Protein AF-A0A821HHK4-F1 (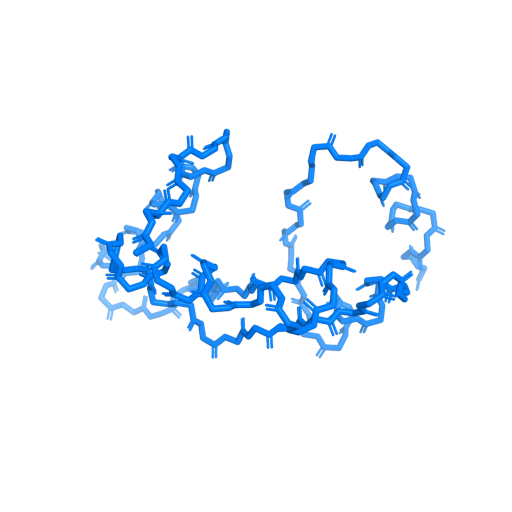afdb_monomer)

Mean predicted aligned error: 5.72 Å

pLDDT: mean 83.98, std 9.79, range [40.69, 96.12]

Solvent-accessible surface area (backbone atoms only — not comparable to full-atom values): 5971 Å² total; per-residue (Å²): 138,78,56,69,75,85,55,91,63,46,66,57,54,54,54,49,52,49,50,22,64,76,63,77,41,89,80,63,87,50,69,47,80,40,52,55,50,67,92,62,42,62,50,54,52,46,28,36,60,75,68,69,53,81,62,80,47,78,46,62,47,57,69,51,79,62,57,62,54,40,62,75,66,65,60,91,75,84,94,72,94,48,66,70,56,51,50,49,48,66,74,67,68,126

Radius of gyration: 13.97 Å; Cα contacts (8 Å, |Δi|>4): 75; chains: 1; bounding box: 34×21×35 Å

Foldseek 3Di:
DDADDDDPCNVVLVVQVVVCVVVVHCPDAAEEEAQDDCVPCVNVVVNCVVVVRPHPYYYHNVNDQCLVVCVVVVPPDDDDPDPVNVVCNVVVDD

Structure (mmCIF, N/CA/C/O backbone):
data_AF-A0A821HHK4-F1
#
_entry.id   AF-A0A821HHK4-F1
#
loop_
_atom_site.group_PDB
_atom_site.id
_atom_site.type_symbol
_atom_site.label_atom_id
_atom_site.label_alt_id
_atom_site.label_comp_id
_atom_site.label_asym_id
_atom_site.label_entity_id
_atom_site.label_seq_id
_atom_site.pdbx_PDB_ins_code
_atom_site.Cartn_x
_atom_site.Cartn_y
_atom_site.Cartn_z
_atom_site.occupancy
_atom_site.B_iso_or_equiv
_atom_site.auth_seq_id
_atom_site.auth_comp_id
_atom_site.auth_asym_id
_atom_site.auth_atom_id
_atom_site.pdbx_PDB_model_num
ATOM 1 N N . MET A 1 1 ? -14.235 3.095 -21.705 1.00 62.34 1 MET A N 1
ATOM 2 C CA . MET A 1 1 ? -12.997 2.360 -21.363 1.00 62.34 1 MET A CA 1
ATOM 3 C C . MET A 1 1 ? -13.355 1.303 -20.319 1.00 62.34 1 MET A C 1
ATOM 5 O O . MET A 1 1 ? -14.280 1.546 -19.557 1.00 62.34 1 MET A O 1
ATOM 9 N N . VAL A 1 2 ? -12.745 0.112 -20.355 1.00 73.19 2 VAL A N 1
ATOM 10 C CA . VAL A 1 2 ? -13.145 -1.038 -19.512 1.00 73.19 2 VAL A CA 1
ATOM 11 C C . VAL A 1 2 ? -12.165 -1.188 -18.337 1.00 73.19 2 VAL A C 1
ATOM 13 O O . VAL A 1 2 ? -10.952 -1.168 -18.590 1.00 73.19 2 VAL A O 1
ATOM 16 N N . PRO A 1 3 ? -12.641 -1.359 -17.085 1.00 78.56 3 PRO A N 1
ATOM 17 C CA . PRO A 1 3 ? -11.785 -1.629 -15.930 1.00 78.56 3 PRO A CA 1
ATOM 18 C C . PRO A 1 3 ? -10.854 -2.829 -16.145 1.00 78.56 3 PRO A C 1
ATOM 20 O O . PRO A 1 3 ? -11.101 -3.699 -16.984 1.00 78.56 3 PRO A O 1
ATOM 23 N N . HIS A 1 4 ? -9.762 -2.893 -15.388 1.00 77.69 4 HIS A N 1
ATOM 24 C CA . HIS A 1 4 ? -8.985 -4.126 -15.308 1.00 77.69 4 HIS A CA 1
ATOM 25 C C . HIS A 1 4 ? -9.806 -5.209 -14.604 1.00 77.69 4 HIS A C 1
ATOM 27 O O . HIS A 1 4 ? -10.546 -4.931 -13.658 1.00 77.69 4 HIS A O 1
ATOM 33 N N . GLN A 1 5 ? -9.671 -6.454 -15.063 1.00 86.00 5 GLN A N 1
ATOM 34 C CA . GLN A 1 5 ? -10.185 -7.582 -14.294 1.00 86.00 5 GLN A CA 1
ATOM 35 C C . GLN A 1 5 ? -9.370 -7.746 -13.002 1.00 86.00 5 GLN A C 1
ATOM 37 O O . GLN A 1 5 ? -8.184 -7.393 -12.994 1.00 86.00 5 GLN A O 1
ATOM 42 N N . PRO A 1 6 ? -9.978 -8.253 -11.914 1.00 86.06 6 PRO A N 1
ATOM 43 C CA . PRO A 1 6 ? -9.278 -8.447 -10.653 1.00 86.06 6 PRO A CA 1
ATOM 44 C C . PRO A 1 6 ? -8.059 -9.356 -10.827 1.00 86.06 6 PRO A C 1
ATOM 46 O O . PRO A 1 6 ? -8.161 -10.456 -11.366 1.00 86.06 6 PRO A O 1
ATOM 49 N N . GLY A 1 7 ? -6.901 -8.880 -10.374 1.00 86.31 7 GLY A N 1
ATOM 50 C CA . GLY A 1 7 ? -5.665 -9.660 -10.352 1.00 86.31 7 GLY A CA 1
ATOM 51 C C . GLY A 1 7 ? -5.509 -10.483 -9.072 1.00 86.31 7 GLY A C 1
ATOM 52 O O . GLY A 1 7 ? -6.316 -10.398 -8.148 1.00 86.31 7 GLY A O 1
ATOM 53 N N . VAL A 1 8 ? -4.405 -11.225 -8.980 1.00 87.06 8 VAL A N 1
ATOM 54 C CA . VAL A 1 8 ? -4.105 -12.136 -7.855 1.00 87.06 8 VAL A CA 1
ATOM 55 C C . VAL A 1 8 ? -4.039 -11.455 -6.482 1.00 87.06 8 VAL A C 1
ATOM 57 O O . VAL A 1 8 ? -4.361 -12.076 -5.477 1.00 87.06 8 VAL A O 1
ATOM 60 N N . GLY A 1 9 ? -3.672 -10.171 -6.423 1.00 86.00 9 GLY A N 1
ATOM 61 C CA . GLY A 1 9 ? -3.639 -9.401 -5.174 1.00 86.00 9 GLY A CA 1
ATOM 62 C C . GLY A 1 9 ? -5.008 -8.887 -4.713 1.00 86.00 9 GLY A C 1
ATOM 63 O O . GLY A 1 9 ? -5.147 -8.465 -3.567 1.00 86.00 9 GLY A O 1
ATOM 64 N N . TYR A 1 10 ? -6.032 -8.922 -5.573 1.00 90.12 10 TYR A N 1
ATOM 65 C CA . TYR A 1 10 ? -7.339 -8.331 -5.273 1.00 90.12 10 TYR A CA 1
ATOM 66 C C . TYR A 1 10 ? -8.035 -8.961 -4.051 1.00 90.12 10 TYR A C 1
ATOM 68 O O . TYR A 1 10 ? -8.475 -8.204 -3.182 1.00 90.12 10 TYR A O 1
ATOM 76 N N . PRO A 1 11 ? -8.098 -10.302 -3.900 1.00 92.50 11 PRO A N 1
ATOM 77 C CA . PRO A 1 11 ? -8.715 -10.917 -2.723 1.00 92.50 11 PRO A CA 1
ATOM 78 C C . PRO A 1 11 ? -8.013 -10.549 -1.409 1.00 92.50 11 PRO A C 1
ATOM 80 O O . PRO A 1 11 ? -8.679 -10.348 -0.393 1.00 92.50 11 PRO A O 1
ATOM 83 N N . LEU A 1 12 ? -6.681 -10.411 -1.430 1.00 91.56 12 LEU A N 1
ATOM 84 C CA . LEU A 1 12 ? -5.900 -9.996 -0.264 1.00 91.56 12 LEU A CA 1
ATOM 85 C C . LEU A 1 12 ? -6.255 -8.565 0.148 1.00 91.56 12 LEU A C 1
ATOM 87 O O . LEU A 1 12 ? -6.572 -8.327 1.310 1.00 91.56 12 LEU A O 1
ATOM 91 N N . VAL A 1 13 ? -6.269 -7.630 -0.807 1.00 91.69 13 VAL A N 1
ATOM 92 C CA . VAL A 1 13 ? -6.640 -6.229 -0.548 1.00 91.69 13 VAL A CA 1
ATOM 93 C C . VAL A 1 13 ? -8.054 -6.137 0.029 1.00 91.69 13 VAL A C 1
ATOM 95 O O . VAL A 1 13 ? -8.258 -5.461 1.033 1.00 91.69 13 VAL A O 1
ATOM 98 N N . ARG A 1 14 ? -9.024 -6.862 -0.544 1.00 93.19 14 ARG A N 1
ATOM 99 C CA . ARG A 1 14 ? -10.402 -6.905 -0.023 1.00 93.19 14 ARG A CA 1
ATOM 100 C C . ARG A 1 14 ? -10.471 -7.448 1.403 1.00 93.19 14 ARG A C 1
ATOM 102 O O . ARG A 1 14 ? -11.182 -6.880 2.223 1.00 93.19 14 ARG A O 1
ATOM 109 N N . SER A 1 15 ? -9.718 -8.504 1.699 1.00 92.94 15 SER A N 1
ATOM 110 C CA . SER A 1 15 ? -9.685 -9.104 3.038 1.00 92.94 15 SER A CA 1
ATOM 111 C C . SER A 1 15 ? -9.080 -8.154 4.072 1.00 92.94 15 SER A C 1
ATOM 113 O O . SER A 1 15 ? -9.609 -8.030 5.170 1.00 92.94 15 SER A O 1
ATOM 115 N N . LEU A 1 16 ? -8.009 -7.440 3.714 1.00 92.75 16 LEU A N 1
ATOM 116 C CA . LEU A 1 16 ? -7.386 -6.443 4.585 1.00 92.75 16 LEU A CA 1
ATOM 117 C C . LEU A 1 16 ? -8.305 -5.245 4.847 1.00 92.75 16 LEU A C 1
ATOM 119 O O . LEU A 1 16 ? -8.385 -4.768 5.973 1.00 92.75 16 LEU A O 1
ATOM 123 N N . LEU A 1 17 ? -9.029 -4.779 3.829 1.00 93.12 17 LEU A N 1
ATOM 124 C CA . LEU A 1 17 ? -10.000 -3.695 3.982 1.00 93.12 17 LEU A CA 1
ATOM 125 C C . LEU A 1 17 ? -11.198 -4.104 4.846 1.00 93.12 17 LEU A C 1
ATOM 127 O O . LEU A 1 17 ? -11.648 -3.306 5.662 1.00 93.12 17 LEU A O 1
ATOM 131 N N . ALA A 1 18 ? -11.656 -5.354 4.744 1.00 94.25 18 ALA A N 1
ATOM 132 C CA . ALA A 1 18 ? -12.717 -5.883 5.602 1.00 94.25 18 ALA A CA 1
ATOM 133 C C . ALA A 1 18 ? -12.335 -5.877 7.097 1.00 94.25 18 ALA A C 1
ATOM 135 O O . ALA A 1 18 ? -13.213 -5.787 7.954 1.00 94.25 18 ALA A O 1
ATOM 136 N N . LEU A 1 19 ? -11.038 -5.911 7.437 1.00 94.00 19 LEU A N 1
ATOM 137 C CA . LEU A 1 19 ? -10.594 -5.749 8.827 1.00 94.00 19 LEU A CA 1
ATOM 138 C C . LEU A 1 19 ? -10.905 -4.354 9.373 1.00 94.00 19 LEU A C 1
ATOM 140 O O . LEU A 1 19 ? -11.214 -4.229 10.555 1.00 94.00 19 LEU A O 1
ATOM 144 N N . ASN A 1 20 ? -10.850 -3.318 8.531 1.00 93.94 20 ASN A N 1
ATOM 145 C CA . ASN A 1 20 ? -11.199 -1.963 8.952 1.00 93.94 20 ASN A CA 1
ATOM 146 C C . ASN A 1 20 ? -12.685 -1.854 9.298 1.00 93.94 20 ASN A C 1
ATOM 148 O O . ASN A 1 20 ? -13.042 -1.211 10.282 1.00 93.94 20 ASN A O 1
ATOM 152 N N . GLU A 1 21 ? -13.536 -2.499 8.495 1.00 93.00 21 GLU A N 1
ATOM 153 C CA . GLU A 1 21 ? -14.982 -2.559 8.720 1.00 93.00 21 GLU A CA 1
ATOM 154 C C . GLU A 1 21 ? -15.295 -3.320 10.011 1.00 93.00 21 GLU A C 1
ATOM 156 O O . GLU A 1 21 ? -16.000 -2.807 10.874 1.00 93.00 21 GLU A O 1
ATOM 161 N N . ALA A 1 22 ? -14.705 -4.506 10.187 1.00 95.88 22 ALA A N 1
ATOM 162 C CA . ALA A 1 22 ? -14.929 -5.341 11.366 1.00 95.88 22 ALA A CA 1
ATOM 163 C C . ALA A 1 22 ? -14.438 -4.697 12.674 1.00 95.88 22 ALA A C 1
ATOM 165 O O . ALA A 1 22 ? -15.004 -4.947 13.735 1.00 95.88 22 ALA A O 1
ATOM 166 N N . ALA A 1 23 ? -13.378 -3.889 12.610 1.00 96.12 23 ALA A N 1
ATOM 167 C CA . ALA A 1 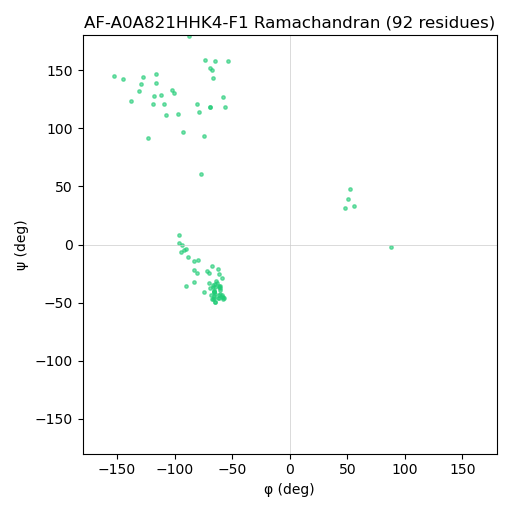23 ? -12.835 -3.181 13.765 1.00 96.12 23 ALA A CA 1
ATOM 168 C C . ALA A 1 23 ? -13.455 -1.790 13.986 1.00 96.12 23 ALA A C 1
ATOM 170 O O . ALA A 1 23 ? -13.064 -1.116 14.939 1.00 96.12 23 ALA A O 1
ATOM 171 N N . GLU A 1 24 ? -14.341 -1.336 13.088 1.00 94.25 24 GLU A N 1
ATOM 172 C CA . GLU A 1 24 ? -14.884 0.033 13.041 1.00 94.25 24 GLU A CA 1
ATOM 173 C C . GLU A 1 24 ? -13.794 1.122 13.143 1.00 94.25 24 GLU A C 1
ATOM 175 O O . GLU A 1 24 ? -13.986 2.210 13.689 1.00 94.25 24 GLU A O 1
ATOM 180 N N . LYS A 1 25 ? -12.598 0.818 12.633 1.00 94.00 25 LYS A N 1
ATOM 181 C CA . LYS A 1 25 ? -11.407 1.662 12.740 1.00 94.00 25 LYS A CA 1
ATOM 182 C C . LYS A 1 25 ? -10.483 1.395 11.565 1.00 94.00 25 LYS A C 1
ATOM 184 O O . LYS A 1 25 ? -10.307 0.260 11.141 1.00 94.00 25 LYS A O 1
ATOM 189 N N . GLN A 1 26 ? -9.809 2.437 11.088 1.00 92.06 26 GLN A N 1
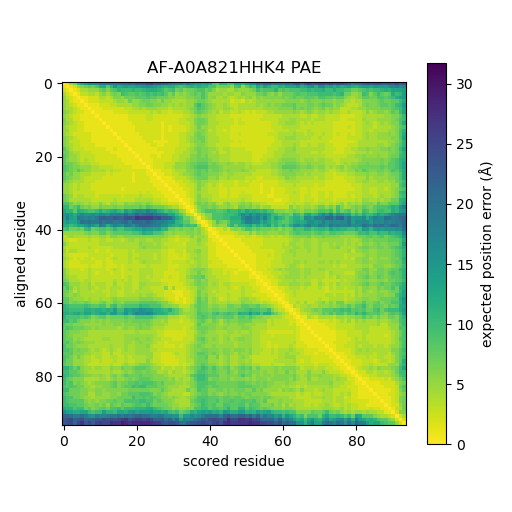ATOM 190 C CA . GLN A 1 26 ? -8.800 2.299 10.043 1.00 92.06 26 GLN A CA 1
ATOM 191 C C . GLN A 1 26 ? -7.512 1.671 10.604 1.00 92.06 26 GLN A C 1
ATOM 193 O O . GLN A 1 26 ? -6.661 2.365 11.158 1.00 92.06 26 GLN A O 1
ATOM 198 N N . LEU A 1 27 ? -7.407 0.345 10.501 1.00 93.19 27 LEU A N 1
ATOM 199 C CA . LEU A 1 27 ? -6.239 -0.452 10.889 1.00 93.19 27 LEU A CA 1
ATOM 200 C C . LEU A 1 27 ? -5.252 -0.624 9.733 1.00 93.19 27 LEU A C 1
ATOM 202 O O . LEU A 1 27 ? -4.045 -0.641 9.952 1.00 93.19 27 LEU A O 1
ATOM 206 N N . VAL A 1 28 ? -5.770 -0.745 8.512 1.00 93.75 28 VAL A N 1
ATOM 207 C CA . VAL A 1 28 ? -5.000 -0.938 7.287 1.00 93.75 28 VAL A CA 1
ATOM 208 C C . VAL A 1 28 ? -5.226 0.237 6.346 1.00 93.75 28 VAL A C 1
ATOM 210 O O . VAL A 1 28 ? -6.361 0.567 6.000 1.00 93.75 28 VAL A O 1
ATOM 213 N N . GLU A 1 29 ? -4.133 0.839 5.890 1.00 93.12 29 GLU A N 1
ATOM 214 C CA . GLU A 1 29 ? -4.124 1.784 4.778 1.00 93.12 29 GLU A CA 1
ATOM 215 C C . GLU A 1 29 ? -3.644 1.064 3.513 1.00 93.12 29 GLU A C 1
ATOM 217 O O . GLU A 1 29 ? -2.611 0.395 3.527 1.00 93.1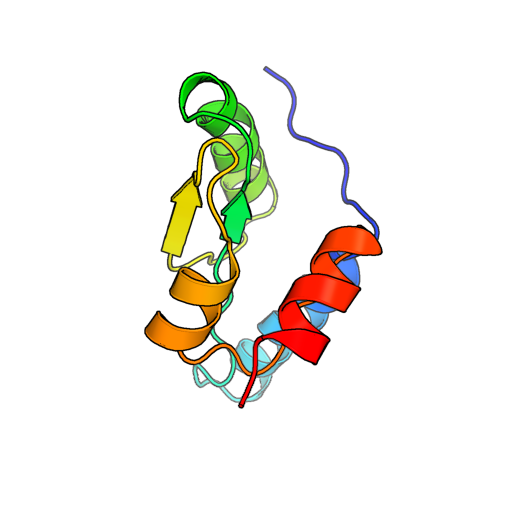2 29 GLU A O 1
ATOM 222 N N . VAL A 1 30 ? -4.381 1.206 2.408 1.00 92.12 30 VAL A N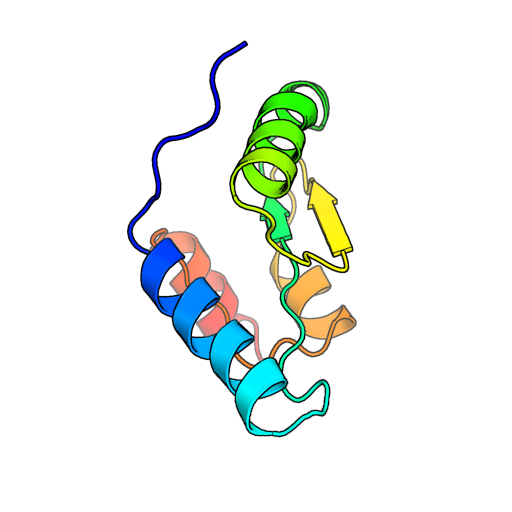 1
ATOM 223 C CA . VAL A 1 30 ? -3.981 0.641 1.115 1.00 92.12 30 VAL A CA 1
ATOM 224 C C . VAL A 1 30 ? -3.566 1.772 0.182 1.00 92.12 30 VAL A C 1
ATOM 226 O O . VAL A 1 30 ? -4.356 2.656 -0.150 1.00 92.12 30 VAL A O 1
ATOM 229 N N . VAL A 1 31 ? -2.317 1.705 -0.270 1.00 91.25 31 VAL A N 1
ATOM 230 C CA . VAL A 1 31 ? -1.708 2.643 -1.218 1.00 91.25 31 VAL A CA 1
ATOM 231 C C . VAL A 1 31 ? -1.335 1.912 -2.504 1.00 91.25 31 VAL A C 1
ATOM 233 O O . VAL A 1 31 ? -0.978 0.735 -2.477 1.00 91.25 31 VAL A O 1
ATOM 236 N N . LEU A 1 32 ? -1.417 2.600 -3.642 1.00 88.31 32 LEU A N 1
ATOM 237 C CA . LEU A 1 32 ? -1.080 2.034 -4.946 1.00 88.31 32 LEU A CA 1
ATOM 238 C C . LEU A 1 32 ? 0.181 2.689 -5.514 1.00 88.31 32 LEU A C 1
ATOM 240 O O . LEU A 1 32 ? 0.264 3.911 -5.630 1.00 88.31 32 LEU A O 1
ATOM 244 N N . ILE A 1 33 ? 1.142 1.865 -5.922 1.00 86.50 33 ILE A N 1
ATOM 245 C CA . ILE A 1 33 ? 2.347 2.300 -6.630 1.00 86.50 33 ILE A CA 1
ATOM 246 C C . ILE A 1 33 ? 2.348 1.617 -7.995 1.00 86.50 33 ILE A C 1
ATOM 248 O O . ILE A 1 33 ? 2.329 0.390 -8.073 1.00 86.50 33 ILE A O 1
ATOM 252 N N . SER A 1 34 ? 2.363 2.402 -9.070 1.00 82.25 34 SER A N 1
ATOM 253 C CA . SER A 1 34 ? 2.476 1.895 -10.438 1.00 82.25 34 SER A CA 1
ATOM 254 C C . SER A 1 34 ? 3.768 2.374 -11.081 1.00 82.25 34 SER A C 1
ATOM 256 O O . SER A 1 34 ? 4.131 3.538 -10.949 1.00 82.25 34 SER A O 1
ATOM 258 N N . ARG A 1 35 ? 4.447 1.498 -11.824 1.00 76.88 35 ARG A N 1
ATOM 259 C CA . ARG A 1 35 ? 5.626 1.875 -12.622 1.00 76.88 35 ARG A CA 1
ATOM 260 C C . ARG A 1 35 ? 5.278 2.464 -13.985 1.00 76.88 35 ARG A C 1
ATOM 262 O O . ARG A 1 35 ? 6.163 3.021 -14.621 1.00 76.88 35 ARG A O 1
ATOM 269 N N . THR A 1 36 ? 4.040 2.321 -14.450 1.00 69.88 36 THR A N 1
ATOM 270 C CA . THR A 1 36 ? 3.615 2.947 -15.708 1.00 69.88 36 THR A CA 1
ATOM 271 C C . THR A 1 36 ? 3.543 4.464 -15.565 1.00 69.88 36 THR A C 1
ATOM 273 O O . THR A 1 36 ? 3.336 4.986 -14.466 1.00 69.88 36 THR A O 1
ATOM 276 N N . ASP A 1 37 ? 3.745 5.170 -16.673 1.00 62.81 37 ASP A N 1
ATOM 277 C CA . ASP A 1 37 ? 3.556 6.614 -16.761 1.00 62.81 37 ASP A CA 1
ATOM 278 C C . ASP A 1 37 ? 2.079 7.010 -16.548 1.00 62.81 37 ASP A C 1
ATOM 280 O O . ASP A 1 37 ? 1.150 6.202 -16.681 1.00 62.81 37 ASP A O 1
ATOM 284 N N . SER A 1 38 ? 1.869 8.271 -16.159 1.00 61.34 38 SER A N 1
ATOM 285 C CA . SER A 1 38 ? 0.566 8.813 -15.757 1.00 61.34 38 SER A CA 1
ATOM 286 C C . SER A 1 38 ? -0.489 8.794 -16.860 1.00 61.34 38 SER A C 1
ATOM 288 O O . SER A 1 38 ? -1.677 8.802 -16.531 1.00 61.34 38 SER A O 1
ATOM 290 N N . ASP A 1 39 ? -0.093 8.714 -18.135 1.00 58.94 39 ASP A N 1
ATOM 291 C CA . ASP A 1 39 ? -1.034 8.696 -19.263 1.00 58.94 39 ASP A CA 1
ATOM 292 C C . ASP A 1 39 ? -1.860 7.394 -19.277 1.00 58.94 39 ASP A C 1
ATOM 294 O O . ASP A 1 39 ? -2.972 7.350 -19.802 1.00 58.94 39 ASP A O 1
ATOM 298 N N . SER A 1 40 ? -1.385 6.358 -18.574 1.00 62.53 40 SER A N 1
ATOM 299 C CA . SER A 1 40 ? -2.096 5.094 -18.330 1.00 62.53 40 SER A CA 1
ATOM 300 C C . SER A 1 40 ? -2.927 5.075 -17.030 1.00 62.53 40 SER A C 1
ATOM 302 O O . SER A 1 40 ? -3.619 4.093 -16.738 1.00 62.53 40 SER A O 1
ATOM 304 N N . GLY A 1 41 ? -2.865 6.135 -16.215 1.00 71.12 41 GLY A N 1
ATOM 305 C CA . GLY A 1 41 ? -3.416 6.165 -14.856 1.00 71.12 41 GLY A CA 1
ATOM 306 C C . GLY A 1 41 ? -4.945 6.172 -14.781 1.00 71.12 41 GLY A C 1
ATOM 307 O O . GLY A 1 41 ? -5.521 5.702 -13.797 1.00 71.12 41 GLY A O 1
ATOM 308 N N . GLU A 1 42 ? -5.620 6.634 -15.833 1.00 77.12 42 GLU A N 1
ATOM 309 C CA . GLU A 1 42 ? -7.081 6.760 -15.858 1.00 77.12 42 GLU A CA 1
ATOM 310 C C . GLU A 1 42 ? -7.783 5.397 -15.773 1.00 77.12 42 GLU A C 1
ATOM 312 O O . GLU A 1 42 ? -8.781 5.240 -15.073 1.00 77.12 42 GLU A O 1
ATOM 317 N N . ARG A 1 43 ? -7.221 4.353 -16.394 1.00 80.44 43 ARG A N 1
ATOM 318 C CA . ARG A 1 43 ? -7.797 3.000 -16.323 1.00 80.44 43 ARG A CA 1
ATOM 319 C C . ARG A 1 43 ? -7.656 2.375 -14.933 1.00 80.44 43 ARG A C 1
ATOM 321 O O . ARG A 1 43 ? -8.538 1.635 -14.486 1.00 80.44 43 ARG A O 1
ATOM 328 N N . ILE A 1 44 ? -6.574 2.701 -14.230 1.00 83.06 44 ILE A N 1
ATOM 329 C CA . ILE A 1 44 ? -6.372 2.310 -12.833 1.00 83.06 44 ILE A CA 1
ATOM 330 C C . ILE A 1 44 ? -7.383 3.038 -11.944 1.00 83.06 44 ILE A C 1
ATOM 332 O O . ILE A 1 44 ? -8.072 2.379 -11.168 1.00 83.06 44 ILE A O 1
ATOM 336 N N . ARG A 1 45 ? -7.557 4.358 -12.109 1.00 83.25 45 ARG A N 1
ATOM 337 C CA . ARG A 1 45 ? -8.572 5.131 -11.366 1.00 83.25 45 ARG A CA 1
ATOM 338 C C . ARG A 1 45 ? -9.984 4.599 -11.604 1.00 83.25 45 ARG A C 1
ATOM 340 O O . ARG A 1 45 ? -10.723 4.413 -10.643 1.00 83.25 45 ARG A O 1
ATOM 347 N N . GLN A 1 46 ? -10.332 4.277 -12.850 1.00 85.00 46 GLN A N 1
ATOM 348 C CA . GLN A 1 46 ? -11.617 3.653 -13.181 1.00 85.00 46 GLN A CA 1
ATOM 349 C C . GLN A 1 46 ? -11.803 2.305 -12.495 1.00 85.00 46 GLN A C 1
ATOM 351 O O . GLN A 1 46 ? -12.898 2.011 -12.035 1.00 85.00 46 GLN A O 1
ATOM 356 N N . SER A 1 47 ? -10.747 1.497 -12.391 1.00 87.81 47 SER A N 1
ATOM 357 C CA . SER A 1 47 ? -10.812 0.213 -11.686 1.00 87.81 47 SER A CA 1
ATOM 358 C C . SER A 1 47 ? -10.997 0.416 -10.180 1.00 87.81 47 SER A C 1
ATOM 360 O O . SER A 1 47 ? -11.849 -0.230 -9.583 1.00 87.81 47 SER A O 1
ATOM 362 N N . ILE A 1 48 ? -10.264 1.356 -9.57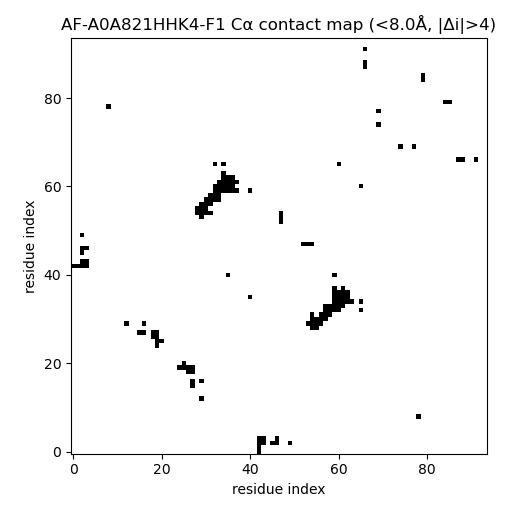7 1.00 88.81 48 ILE A N 1
ATOM 363 C CA . ILE A 1 48 ? -10.401 1.714 -8.157 1.00 88.81 48 ILE A CA 1
ATOM 364 C C . ILE A 1 48 ? -11.831 2.164 -7.848 1.00 88.81 48 ILE A C 1
ATOM 366 O O . ILE A 1 48 ? -12.429 1.667 -6.900 1.00 88.81 48 ILE A O 1
ATOM 370 N N . HIS A 1 49 ? -12.392 3.045 -8.680 1.00 87.50 49 HIS A N 1
ATOM 371 C CA . HIS A 1 49 ? -13.771 3.506 -8.540 1.00 87.50 49 HIS A CA 1
ATOM 372 C C . HIS A 1 49 ? -14.779 2.372 -8.764 1.00 87.50 49 HIS A C 1
ATOM 374 O O . HIS A 1 49 ? -15.711 2.212 -7.988 1.00 87.50 49 HIS A O 1
ATOM 380 N N . HIS A 1 50 ? -14.597 1.569 -9.815 1.00 90.12 50 HIS A N 1
ATOM 381 C CA . HIS A 1 50 ? -15.507 0.475 -10.158 1.00 90.12 50 HIS A CA 1
ATOM 382 C C . HIS A 1 50 ? -15.597 -0.594 -9.061 1.00 90.12 50 HIS A C 1
ATOM 384 O O . HIS A 1 50 ? -16.672 -1.135 -8.835 1.00 90.12 50 HIS A O 1
ATOM 390 N N . TYR A 1 51 ? -14.484 -0.893 -8.388 1.00 90.69 51 TYR A N 1
ATOM 391 C CA . TYR A 1 51 ? -14.436 -1.867 -7.295 1.00 90.69 51 TYR A CA 1
ATOM 392 C C . TYR A 1 51 ? -14.554 -1.240 -5.900 1.00 90.69 51 TYR A C 1
ATOM 394 O O . TYR A 1 51 ? -14.337 -1.953 -4.921 1.00 90.69 51 TYR A O 1
ATOM 402 N N . GLU A 1 52 ? -14.846 0.063 -5.819 1.00 89.94 52 GLU A N 1
ATOM 403 C CA . GLU A 1 52 ? -15.031 0.817 -4.572 1.00 89.94 52 GLU A CA 1
ATOM 404 C C . GLU A 1 52 ? -13.878 0.627 -3.572 1.00 89.94 52 GLU A C 1
ATOM 406 O O . GLU A 1 52 ? -14.073 0.497 -2.366 1.00 89.94 52 GLU A O 1
ATOM 411 N N . LEU A 1 53 ? -12.643 0.583 -4.078 1.00 89.88 53 LEU A N 1
ATOM 412 C CA . LEU A 1 53 ? -11.467 0.416 -3.231 1.00 89.88 53 LEU A CA 1
ATOM 413 C C . LEU A 1 53 ? -11.099 1.776 -2.610 1.00 89.88 53 LEU A C 1
ATOM 415 O O . LEU A 1 53 ? -10.781 2.701 -3.363 1.00 89.88 53 LEU A O 1
ATOM 419 N N . PRO A 1 54 ? -11.069 1.920 -1.271 1.00 89.94 54 PRO A N 1
ATOM 420 C CA . PRO A 1 54 ? -10.700 3.159 -0.590 1.00 89.94 54 PRO A CA 1
ATOM 421 C C . PRO A 1 54 ? -9.175 3.356 -0.607 1.00 89.94 54 PRO A C 1
ATOM 423 O O . PRO A 1 54 ? -8.511 3.391 0.427 1.00 89.94 54 PRO A O 1
ATOM 426 N N . ILE A 1 55 ? -8.599 3.445 -1.807 1.00 89.81 55 ILE A N 1
ATOM 427 C CA . ILE A 1 55 ? -7.174 3.707 -2.004 1.00 89.81 55 ILE A CA 1
ATOM 428 C C . ILE A 1 55 ? -6.890 5.145 -1.585 1.00 89.81 55 ILE A C 1
ATOM 430 O O . ILE A 1 55 ? -7.420 6.090 -2.169 1.00 89.81 55 ILE A O 1
ATOM 434 N N . THR A 1 56 ? -6.036 5.317 -0.583 1.00 86.88 56 THR A N 1
ATOM 435 C CA . THR A 1 56 ? -5.777 6.632 0.018 1.00 86.88 56 THR A CA 1
ATOM 436 C C . THR A 1 56 ? -4.758 7.442 -0.772 1.00 86.88 56 THR A C 1
ATOM 438 O O . THR A 1 56 ? -4.822 8.671 -0.800 1.00 86.88 56 THR A O 1
ATOM 441 N N . ARG A 1 57 ? -3.793 6.765 -1.410 1.00 88.88 57 ARG A N 1
ATOM 442 C CA . ARG A 1 57 ? -2.692 7.391 -2.152 1.00 88.88 57 ARG A CA 1
ATOM 443 C C . ARG A 1 57 ? -2.329 6.558 -3.369 1.00 88.88 57 ARG A C 1
ATOM 445 O O . ARG A 1 57 ? -2.318 5.329 -3.316 1.00 88.88 57 ARG A O 1
ATOM 452 N N . ILE A 1 58 ? -2.001 7.248 -4.455 1.00 87.62 58 ILE A N 1
ATOM 453 C CA . ILE A 1 58 ? -1.557 6.647 -5.711 1.00 87.62 58 ILE A CA 1
ATOM 454 C C . ILE A 1 58 ? -0.287 7.370 -6.152 1.00 87.62 58 ILE A C 1
ATOM 456 O O . ILE A 1 58 ? -0.263 8.600 -6.171 1.00 87.62 58 ILE A O 1
ATOM 460 N N . SER A 1 59 ? 0.750 6.627 -6.530 1.00 86.50 59 SER A N 1
ATOM 461 C CA . SER A 1 59 ? 1.932 7.191 -7.182 1.00 86.50 59 SER A CA 1
ATOM 462 C C . SER A 1 59 ? 2.273 6.434 -8.459 1.00 86.50 59 SER A C 1
ATOM 464 O O . SER A 1 59 ? 2.213 5.205 -8.501 1.00 86.50 59 SER A O 1
ATOM 466 N N . PHE A 1 60 ? 2.628 7.190 -9.495 1.00 85.25 60 PHE A N 1
ATOM 467 C CA . PHE A 1 60 ? 3.127 6.684 -10.766 1.00 85.25 60 PHE A CA 1
ATOM 468 C C . PHE A 1 60 ? 4.615 7.000 -10.831 1.00 85.25 60 PHE A C 1
ATOM 470 O O . PHE A 1 60 ? 5.000 8.166 -10.882 1.00 85.25 60 PHE A O 1
ATOM 477 N N . THR A 1 61 ? 5.454 5.971 -10.769 1.00 82.12 61 THR A N 1
ATOM 478 C CA . THR A 1 61 ? 6.906 6.134 -10.674 1.00 82.12 61 THR A CA 1
ATOM 479 C C . THR A 1 61 ? 7.572 6.220 -12.047 1.00 82.12 61 THR A C 1
ATOM 481 O O . THR A 1 61 ? 8.749 6.566 -12.118 1.00 82.12 61 THR A O 1
ATOM 484 N N . GLY A 1 62 ? 6.865 5.924 -13.147 1.00 77.38 62 GLY A N 1
ATOM 485 C CA . GLY A 1 62 ? 7.416 6.014 -14.508 1.00 77.38 62 GLY A CA 1
ATOM 486 C C . GLY A 1 62 ? 8.698 5.192 -14.703 1.00 77.38 62 GLY A C 1
ATOM 487 O O . GLY A 1 62 ? 9.616 5.624 -15.393 1.00 77.38 62 GLY A O 1
ATOM 488 N N . GLY A 1 63 ? 8.805 4.050 -14.018 1.00 73.75 63 GLY A N 1
ATOM 489 C CA . GLY A 1 63 ? 9.989 3.188 -14.022 1.00 73.75 63 GLY A CA 1
ATOM 490 C C . GLY A 1 63 ? 11.056 3.529 -12.975 1.00 73.75 63 GLY A C 1
ATOM 491 O O . GLY A 1 63 ? 12.039 2.802 -12.871 1.00 73.75 63 GLY A O 1
ATOM 492 N N . THR A 1 64 ? 10.875 4.580 -12.169 1.00 75.00 64 THR A N 1
ATOM 493 C CA . THR A 1 64 ? 11.782 4.879 -11.047 1.00 75.00 64 THR A CA 1
ATOM 494 C C . THR A 1 64 ? 11.597 3.916 -9.868 1.00 75.00 64 THR A C 1
ATOM 496 O O . THR A 1 64 ? 10.559 3.260 -9.725 1.00 75.00 64 THR A O 1
ATOM 499 N N . ASP A 1 65 ? 12.640 3.826 -9.035 1.00 81.62 65 ASP A N 1
ATOM 500 C CA . ASP A 1 65 ? 12.734 2.926 -7.883 1.00 81.62 65 ASP A CA 1
ATOM 501 C C . ASP A 1 65 ? 11.578 3.117 -6.885 1.00 81.62 65 ASP A C 1
ATOM 503 O O . ASP A 1 65 ? 11.410 4.175 -6.271 1.00 81.62 65 ASP A O 1
ATOM 507 N N . VAL A 1 66 ? 10.799 2.047 -6.709 1.00 84.81 66 VAL A N 1
ATOM 508 C CA . VAL A 1 66 ? 9.629 1.992 -5.826 1.00 84.81 66 VAL A CA 1
ATOM 509 C C . VAL A 1 66 ? 10.005 1.981 -4.343 1.00 84.81 66 VAL A C 1
ATOM 511 O O . VAL A 1 66 ?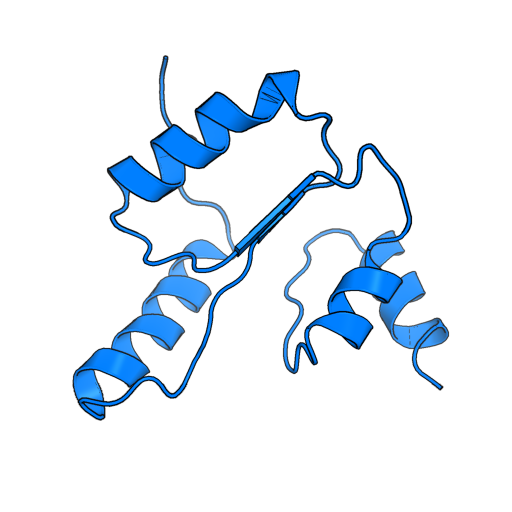 9.204 2.408 -3.512 1.00 84.81 66 VAL A O 1
ATOM 514 N N . THR A 1 67 ? 11.227 1.567 -3.996 1.00 83.94 67 THR A N 1
ATOM 515 C CA . THR A 1 67 ? 11.689 1.387 -2.608 1.00 83.94 67 THR A CA 1
ATOM 516 C C . THR A 1 67 ? 11.635 2.694 -1.820 1.00 83.94 67 THR A C 1
ATOM 518 O O . THR A 1 67 ? 11.247 2.717 -0.653 1.00 83.94 67 THR A O 1
ATOM 521 N N . LYS A 1 68 ? 11.917 3.822 -2.481 1.00 84.44 68 LYS A N 1
ATOM 522 C CA . LYS A 1 68 ? 11.831 5.159 -1.875 1.00 84.44 68 LYS A CA 1
ATOM 523 C C . LYS A 1 68 ? 10.424 5.491 -1.382 1.00 84.44 68 LYS A C 1
ATOM 525 O O . LYS A 1 68 ? 10.277 6.113 -0.333 1.00 84.44 68 LYS A O 1
ATOM 530 N N . TYR A 1 69 ? 9.398 5.067 -2.118 1.00 87.19 69 TYR A N 1
ATOM 531 C CA . TYR A 1 69 ? 8.003 5.283 -1.739 1.00 87.19 69 TYR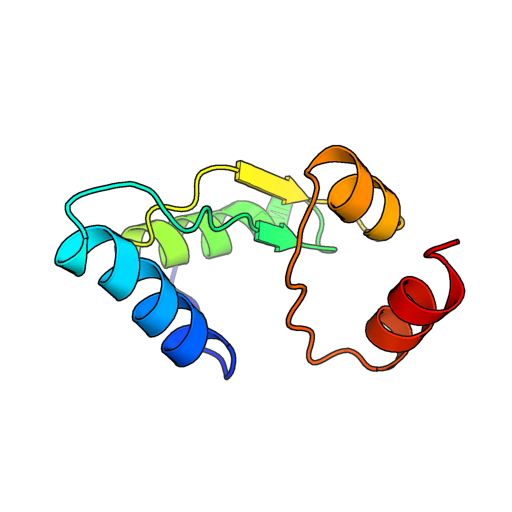 A CA 1
ATOM 532 C C . TYR A 1 69 ? 7.593 4.361 -0.595 1.00 87.19 69 TYR A C 1
ATOM 534 O O . TYR A 1 69 ? 6.949 4.824 0.340 1.00 87.19 69 TYR A O 1
ATOM 542 N N . LEU A 1 70 ? 8.025 3.096 -0.628 1.00 87.62 70 LEU A N 1
ATOM 543 C CA . LEU A 1 70 ? 7.767 2.140 0.453 1.00 87.62 70 LEU A CA 1
ATOM 544 C C . LEU A 1 70 ? 8.335 2.637 1.789 1.00 87.62 70 LEU A C 1
ATOM 546 O O . LEU A 1 70 ? 7.629 2.632 2.795 1.00 87.62 70 LEU A O 1
ATOM 550 N N . LEU A 1 71 ? 9.570 3.151 1.782 1.00 86.31 71 LEU A N 1
ATOM 551 C CA . LEU A 1 71 ? 10.204 3.743 2.963 1.00 86.31 71 LEU A CA 1
ATOM 552 C C . LEU A 1 71 ? 9.497 5.029 3.411 1.00 86.31 71 LEU A C 1
ATOM 554 O O . LEU A 1 71 ? 9.182 5.186 4.590 1.00 86.31 71 LEU A O 1
ATOM 558 N N . ALA A 1 72 ? 9.205 5.944 2.480 1.00 87.12 72 ALA A N 1
ATOM 559 C CA . ALA A 1 72 ? 8.549 7.213 2.800 1.00 87.12 72 ALA A CA 1
ATOM 560 C C . ALA A 1 72 ? 7.131 7.025 3.362 1.00 87.12 72 ALA A C 1
ATOM 562 O O . ALA A 1 72 ? 6.685 7.807 4.202 1.00 87.12 72 ALA A O 1
ATOM 563 N N . TRP A 1 73 ? 6.416 5.998 2.901 1.00 89.50 73 TRP A N 1
ATOM 564 C CA . TRP A 1 73 ? 5.059 5.683 3.342 1.00 89.50 73 TRP A CA 1
ATOM 565 C C . TRP A 1 73 ? 5.007 4.674 4.486 1.00 89.50 73 TRP A C 1
ATOM 567 O O . TRP A 1 73 ? 3.912 4.401 4.968 1.00 89.50 73 TRP A O 1
ATOM 577 N N . LYS A 1 74 ? 6.164 4.186 4.957 1.00 87.56 74 LYS A N 1
ATOM 578 C CA . LYS A 1 74 ? 6.275 3.179 6.021 1.00 87.56 74 LYS A CA 1
ATOM 579 C C . LYS A 1 74 ? 5.422 1.942 5.720 1.00 87.56 74 LYS A C 1
ATOM 581 O O . LYS A 1 74 ? 4.640 1.506 6.553 1.00 87.56 74 LYS A O 1
ATOM 586 N N . CYS A 1 75 ? 5.525 1.421 4.499 1.00 89.19 75 CYS A N 1
ATOM 587 C CA . CYS A 1 75 ? 4.751 0.257 4.084 1.00 89.19 75 CYS A CA 1
ATOM 588 C C . CYS A 1 75 ? 5.233 -1.008 4.807 1.00 89.19 75 CYS A C 1
ATOM 590 O O . CYS A 1 75 ? 6.362 -1.441 4.595 1.00 89.19 75 CYS A O 1
ATOM 592 N N . ASP A 1 76 ? 4.353 -1.634 5.590 1.00 88.69 76 ASP A N 1
ATOM 593 C CA . ASP A 1 76 ? 4.648 -2.892 6.294 1.00 88.69 76 ASP A CA 1
ATOM 594 C C . ASP A 1 76 ? 4.524 -4.135 5.393 1.00 88.69 76 ASP A C 1
ATOM 596 O O . ASP A 1 76 ? 5.125 -5.174 5.659 1.00 88.69 76 ASP A O 1
ATOM 600 N N . LEU A 1 77 ? 3.730 -4.043 4.319 1.00 87.88 77 LEU A N 1
ATOM 601 C CA . LEU A 1 77 ? 3.461 -5.145 3.396 1.00 87.88 77 LEU A CA 1
ATOM 602 C C . LEU A 1 77 ? 3.490 -4.652 1.947 1.00 87.88 77 LEU A C 1
ATOM 604 O O . LEU A 1 77 ? 2.717 -3.774 1.566 1.00 87.88 77 LEU A O 1
ATOM 608 N N . PHE A 1 78 ? 4.344 -5.264 1.122 1.00 87.88 78 PHE A N 1
ATOM 609 C CA . PHE A 1 78 ? 4.435 -4.988 -0.313 1.00 87.88 78 PHE A CA 1
ATOM 610 C C . PHE A 1 78 ? 4.215 -6.270 -1.135 1.00 87.88 78 PHE A C 1
ATOM 612 O O . PHE A 1 78 ? 5.163 -7.015 -1.395 1.00 87.88 78 PHE A O 1
ATOM 619 N N . PRO A 1 79 ? 2.966 -6.568 -1.537 1.00 82.19 79 PRO A N 1
ATOM 620 C CA . PRO A 1 79 ? 2.673 -7.722 -2.371 1.00 82.19 79 PRO A CA 1
ATOM 621 C C . PRO A 1 79 ? 3.020 -7.409 -3.831 1.00 82.19 79 PRO A C 1
ATOM 623 O O . PRO A 1 79 ? 2.375 -6.577 -4.469 1.00 82.19 79 PRO A O 1
ATOM 626 N N . THR A 1 80 ? 4.020 -8.101 -4.375 1.00 82.75 80 THR A N 1
ATOM 627 C CA . THR A 1 80 ? 4.419 -7.981 -5.782 1.00 82.75 80 THR A CA 1
ATOM 628 C C . THR A 1 80 ? 4.480 -9.346 -6.459 1.00 82.75 80 THR A C 1
ATOM 630 O O . THR A 1 80 ? 4.844 -10.344 -5.841 1.00 82.75 80 THR A O 1
ATOM 633 N N . ALA A 1 81 ? 4.098 -9.384 -7.736 1.00 80.25 81 ALA A N 1
ATOM 634 C CA . ALA A 1 81 ? 4.280 -10.542 -8.615 1.00 80.25 81 ALA A CA 1
ATOM 635 C C . ALA A 1 81 ? 5.557 -10.421 -9.472 1.00 80.25 81 ALA A C 1
ATOM 637 O O . ALA A 1 81 ? 5.823 -11.284 -10.303 1.00 80.25 81 ALA A O 1
ATOM 638 N N . ASP A 1 82 ? 6.319 -9.339 -9.296 1.00 83.12 82 ASP A N 1
ATOM 639 C CA . ASP A 1 82 ? 7.581 -9.078 -9.983 1.00 83.12 82 ASP A CA 1
ATOM 640 C C . ASP A 1 82 ? 8.752 -9.509 -9.084 1.00 83.12 82 ASP A C 1
ATOM 642 O O . ASP A 1 82 ? 8.998 -8.920 -8.026 1.00 83.12 82 ASP A O 1
ATOM 646 N N . GLU A 1 83 ? 9.464 -10.556 -9.504 1.00 83.50 83 GLU A N 1
ATOM 647 C CA . GLU A 1 83 ? 10.582 -11.130 -8.749 1.00 83.50 83 GLU A CA 1
ATOM 648 C C . GLU A 1 83 ? 11.781 -10.172 -8.646 1.00 83.50 83 GLU A C 1
ATOM 650 O O . GLU A 1 83 ? 12.436 -10.112 -7.603 1.00 83.50 83 GLU A O 1
ATOM 655 N N . ASP A 1 84 ? 12.048 -9.369 -9.678 1.00 83.62 84 ASP A N 1
ATOM 656 C CA . 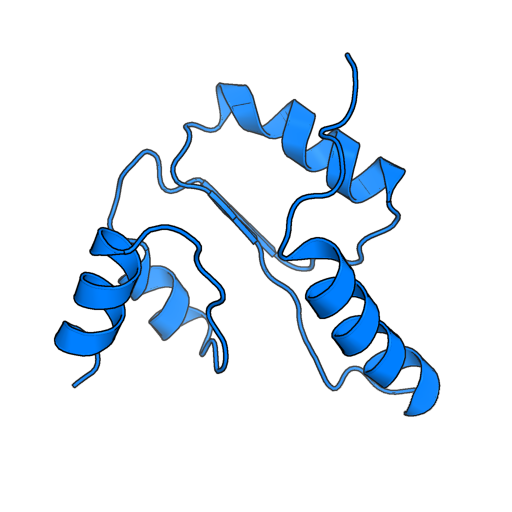ASP A 1 84 ? 13.150 -8.401 -9.670 1.00 83.62 84 ASP A CA 1
ATOM 657 C C . ASP A 1 84 ? 12.867 -7.258 -8.687 1.00 83.62 84 ASP A C 1
ATOM 659 O O . ASP A 1 84 ? 13.758 -6.804 -7.955 1.00 83.62 84 ASP A O 1
ATOM 663 N N . GLN A 1 85 ? 11.604 -6.823 -8.602 1.00 79.06 85 GLN A N 1
ATOM 664 C CA . GLN A 1 85 ? 11.181 -5.883 -7.564 1.00 79.06 85 GLN A CA 1
ATOM 665 C C . GLN A 1 85 ? 11.289 -6.483 -6.171 1.00 79.06 85 GLN A C 1
ATOM 667 O O . GLN A 1 85 ? 11.762 -5.800 -5.263 1.00 79.06 85 GLN A O 1
ATOM 672 N N . LEU A 1 86 ? 10.880 -7.740 -5.994 1.00 85.00 86 LEU A N 1
ATOM 673 C CA . LEU A 1 86 ? 11.004 -8.417 -4.709 1.00 85.00 86 LEU A CA 1
ATOM 674 C C . LEU A 1 86 ? 12.467 -8.433 -4.247 1.00 85.00 86 LEU A C 1
ATOM 676 O O . LEU A 1 86 ? 12.754 -8.064 -3.110 1.00 85.00 86 LEU A O 1
ATOM 680 N N . ARG A 1 87 ? 13.403 -8.774 -5.141 1.00 84.38 87 ARG A N 1
ATOM 681 C CA . ARG A 1 87 ? 14.845 -8.755 -4.849 1.00 84.38 87 ARG A CA 1
ATOM 682 C C . ARG A 1 87 ? 15.341 -7.358 -4.489 1.00 84.38 87 ARG A C 1
ATOM 684 O O . ARG A 1 87 ? 16.079 -7.214 -3.521 1.00 84.38 87 ARG A O 1
ATOM 691 N N . THR A 1 88 ? 14.914 -6.333 -5.222 1.00 83.81 88 THR A N 1
ATOM 692 C CA . THR A 1 88 ? 15.316 -4.942 -4.957 1.00 83.81 88 THR A CA 1
ATOM 693 C C . THR A 1 88 ? 14.857 -4.479 -3.574 1.00 83.81 88 THR A C 1
ATOM 695 O O . THR A 1 88 ? 15.656 -3.928 -2.821 1.00 83.81 88 THR A O 1
ATOM 698 N N . VAL A 1 89 ? 13.602 -4.753 -3.205 1.00 83.38 89 VAL A N 1
ATOM 699 C CA . VAL A 1 89 ? 13.058 -4.386 -1.889 1.00 83.38 89 VAL A CA 1
ATOM 700 C C . VAL A 1 89 ? 13.760 -5.164 -0.773 1.00 83.38 89 VAL A C 1
ATOM 702 O O . VAL A 1 89 ? 14.177 -4.567 0.216 1.00 83.38 89 VAL A O 1
ATOM 705 N N . LEU A 1 90 ? 13.971 -6.473 -0.938 1.00 82.25 90 LEU A N 1
ATOM 706 C CA . LEU A 1 90 ? 14.646 -7.296 0.072 1.00 82.25 90 LEU A CA 1
ATOM 707 C C . LEU A 1 90 ? 16.117 -6.910 0.275 1.00 82.25 90 LEU A C 1
ATOM 709 O O . LEU A 1 90 ? 16.589 -6.898 1.406 1.00 82.25 90 LEU A O 1
ATOM 713 N N . CYS A 1 91 ? 16.845 -6.589 -0.796 1.00 76.69 91 CYS A N 1
ATOM 714 C CA . CYS A 1 91 ? 18.258 -6.213 -0.707 1.00 76.69 91 CYS A CA 1
ATOM 715 C C . CYS A 1 91 ? 18.477 -4.732 -0.348 1.00 76.69 91 CYS A C 1
ATOM 717 O O . CYS A 1 91 ? 19.561 -4.382 0.111 1.00 76.69 91 CYS A O 1
ATOM 719 N N . GLY A 1 92 ? 17.489 -3.863 -0.584 1.00 65.50 92 GLY A N 1
ATOM 720 C CA . GLY A 1 92 ? 17.574 -2.413 -0.369 1.00 65.50 92 GLY A CA 1
ATOM 721 C C . GLY A 1 92 ? 17.060 -1.917 0.986 1.00 65.50 92 GLY A C 1
ATOM 722 O O . GLY A 1 92 ? 17.208 -0.734 1.285 1.00 65.50 92 GLY A O 1
ATOM 723 N N . THR A 1 93 ? 16.464 -2.788 1.803 1.00 54.69 93 THR A N 1
ATOM 724 C CA . THR A 1 93 ? 15.990 -2.443 3.150 1.00 54.69 93 THR A CA 1
ATOM 725 C C . THR A 1 93 ? 17.101 -2.756 4.160 1.00 54.69 93 THR A C 1
ATOM 727 O O . THR A 1 93 ? 17.273 -3.912 4.538 1.00 54.69 93 THR A O 1
ATOM 730 N N . ASN A 1 94 ? 17.888 -1.745 4.548 1.00 40.69 94 ASN A N 1
ATOM 731 C CA . ASN A 1 94 ? 18.919 -1.824 5.597 1.00 40.69 94 ASN A CA 1
ATOM 732 C C . ASN A 1 94 ? 18.592 -0.856 6.735 1.00 40.69 94 ASN A C 1
ATOM 734 O O . ASN A 1 94 ? 18.243 0.304 6.413 1.00 40.69 94 ASN A O 1
#

Nearest PDB structures (foldseek):
  5bur-assembly1_A  TM=4.748E-01  e=6.869E+00  Bacillus subtilis subsp. subtilis str. 168
  8ted-assembly1_A  TM=2.863E-01  e=5.999E+00  Flavobacterium johnsoniae UW101
  8thp-assembly1_B  TM=2.821E-01  e=6.869E+00  Flavobacterium johnsoniae UW101

Sequence (94 aa):
MVPHQPGVGYPLVRSLLALNEAAEKQLVEVVLISRTDSDSGERIRQSIHHYELPITRISFTGGTDVTKYLLAWKCDLFPTADEDQLRTVLCGTN

Secondary structure (DSSP, 8-state):
-PPPPP-TTHHHHHHHHHHHHHTTS-----EEEE-S-GGGHHHHHHHHHHTT----EEEE-TTS-THHHHHHHT-S----S-HHHHHHHHHH--